Protein AF-A0A6G4R4M7-F1 (afdb_monomer_lite)

Structure (mmCIF, N/CA/C/O backbone):
data_AF-A0A6G4R4M7-F1
#
_entry.id   AF-A0A6G4R4M7-F1
#
loop_
_atom_site.group_PDB
_atom_site.id
_atom_site.type_symbol
_atom_site.label_atom_id
_atom_site.label_alt_id
_atom_site.label_comp_id
_atom_site.label_asym_id
_atom_site.label_entity_id
_atom_site.label_seq_id
_atom_site.pdbx_PDB_ins_code
_atom_site.Cartn_x
_atom_site.Cartn_y
_atom_site.Cartn_z
_atom_site.occupancy
_atom_site.B_iso_or_equiv
_atom_site.auth_seq_id
_atom_site.auth_comp_id
_atom_site.auth_asym_id
_atom_site.auth_atom_id
_atom_site.pdbx_PDB_model_num
ATOM 1 N N . MET A 1 1 ? -9.289 17.939 16.629 1.00 58.47 1 MET A N 1
ATOM 2 C CA . MET A 1 1 ? -8.610 17.131 15.594 1.00 58.47 1 MET A CA 1
ATOM 3 C C . MET A 1 1 ? -8.425 15.734 16.160 1.00 58.47 1 MET A C 1
ATOM 5 O O . MET A 1 1 ? -8.006 15.634 17.305 1.00 58.47 1 MET A O 1
ATOM 9 N N . SER A 1 2 ? -8.831 14.688 15.439 1.00 78.44 2 SER A N 1
ATOM 10 C CA . SER A 1 2 ? -8.637 13.299 15.879 1.00 78.44 2 SER A CA 1
ATOM 11 C C . SER A 1 2 ? -7.292 12.805 15.351 1.00 78.44 2 SER A C 1
ATOM 13 O O . SER A 1 2 ? -7.055 12.861 14.146 1.00 78.44 2 SER A O 1
ATOM 15 N N . THR A 1 3 ? -6.408 12.380 16.251 1.00 87.94 3 THR A N 1
ATOM 16 C CA . THR A 1 3 ? -5.096 11.822 15.904 1.00 87.94 3 THR A CA 1
ATOM 17 C C . THR A 1 3 ? -5.259 10.413 15.341 1.00 87.94 3 THR A C 1
ATOM 19 O O . THR A 1 3 ? -5.923 9.581 15.956 1.00 87.94 3 THR A O 1
ATOM 22 N N . LEU A 1 4 ? -4.623 10.139 14.201 1.00 92.25 4 LEU A N 1
ATOM 23 C CA . LEU A 1 4 ? -4.494 8.798 13.635 1.00 92.25 4 LEU A CA 1
ATOM 24 C C . LEU A 1 4 ? -3.034 8.363 13.734 1.00 92.25 4 LEU A C 1
ATOM 26 O O . LEU A 1 4 ? -2.146 9.063 13.256 1.00 92.25 4 LEU A O 1
ATOM 30 N N . VAL A 1 5 ? -2.798 7.217 14.367 1.00 94.19 5 VAL A N 1
ATOM 31 C CA . VAL A 1 5 ? -1.472 6.599 14.441 1.00 94.19 5 VAL A CA 1
ATOM 32 C C . VAL A 1 5 ? -1.397 5.518 13.373 1.00 94.19 5 VAL A C 1
ATOM 34 O O . VAL A 1 5 ? -2.249 4.632 13.332 1.00 94.19 5 VAL A O 1
ATOM 37 N N . LEU A 1 6 ? -0.377 5.605 12.522 1.00 96.31 6 LEU A N 1
ATOM 38 C CA . LEU A 1 6 ? -0.073 4.611 11.502 1.00 96.31 6 LEU A CA 1
ATOM 39 C C . LEU A 1 6 ? 1.156 3.818 11.949 1.00 96.31 6 LEU A C 1
ATOM 41 O O . LEU A 1 6 ? 2.217 4.387 12.198 1.00 96.31 6 LEU A O 1
ATOM 45 N N . SER A 1 7 ? 0.995 2.506 12.083 1.00 96.88 7 SER A N 1
ATOM 46 C CA . SER A 1 7 ? 2.114 1.573 12.228 1.00 96.88 7 SER A CA 1
ATOM 47 C C . SER A 1 7 ? 2.760 1.310 10.869 1.00 96.88 7 SER A C 1
ATOM 49 O O . SER A 1 7 ? 2.125 1.521 9.835 1.00 96.88 7 SER A O 1
ATOM 51 N N . SER A 1 8 ? 4.022 0.867 10.857 1.00 96.75 8 SER A N 1
ATOM 52 C CA . SER A 1 8 ? 4.702 0.564 9.594 1.00 96.75 8 SER A CA 1
ATOM 53 C C . SER A 1 8 ? 3.953 -0.550 8.856 1.00 96.75 8 SER A C 1
ATOM 55 O O . SER A 1 8 ? 3.832 -1.647 9.407 1.00 96.75 8 SER A O 1
ATOM 57 N N . PRO A 1 9 ? 3.460 -0.311 7.629 1.00 97.19 9 PRO A N 1
ATOM 58 C CA . PRO A 1 9 ? 2.733 -1.329 6.879 1.00 97.19 9 PRO A CA 1
ATOM 59 C C . PRO A 1 9 ? 3.678 -2.370 6.266 1.00 97.19 9 PRO A C 1
ATOM 61 O O . PRO A 1 9 ? 3.232 -3.425 5.824 1.00 97.19 9 PRO A O 1
ATOM 64 N N . LEU A 1 10 ? 4.981 -2.089 6.221 1.00 97.06 10 LEU A N 1
ATOM 65 C CA . LEU A 1 10 ? 5.971 -2.921 5.554 1.00 97.06 10 LEU A CA 1
ATOM 66 C C . LEU A 1 10 ? 7.323 -2.824 6.266 1.00 97.06 10 LEU A C 1
ATOM 68 O O . LEU A 1 10 ? 7.640 -1.809 6.890 1.00 97.06 10 LEU A O 1
ATOM 72 N N . GLN A 1 11 ? 8.107 -3.896 6.203 1.00 96.50 11 GLN A N 1
ATOM 73 C CA . GLN A 1 11 ? 9.502 -3.872 6.642 1.00 96.50 11 GLN A CA 1
ATOM 74 C C . GLN A 1 11 ? 10.341 -3.237 5.536 1.00 96.50 11 GLN A C 1
ATOM 76 O O . GLN A 1 11 ? 10.194 -3.625 4.379 1.00 96.50 11 GLN A O 1
ATOM 81 N N . GLY A 1 12 ? 11.191 -2.272 5.881 1.00 96.38 12 GLY A N 1
ATOM 82 C CA . GLY A 1 12 ? 11.973 -1.541 4.892 1.00 96.38 12 GLY A CA 1
ATOM 83 C C . GLY A 1 12 ? 12.557 -0.237 5.418 1.00 96.38 12 GLY A C 1
ATOM 84 O O . GLY A 1 12 ? 12.443 0.075 6.607 1.00 96.38 12 GLY A O 1
ATOM 85 N N . TRP A 1 13 ? 13.165 0.527 4.516 1.00 96.50 13 TRP A N 1
ATOM 86 C CA . TRP A 1 13 ? 13.669 1.871 4.792 1.00 96.50 13 TRP A CA 1
ATOM 87 C C . TRP A 1 13 ? 12.663 2.917 4.335 1.00 96.50 13 TRP A C 1
ATOM 89 O O . TRP A 1 13 ? 12.132 2.836 3.235 1.00 96.50 13 TRP A O 1
ATOM 99 N N . VAL A 1 14 ? 12.400 3.907 5.184 1.00 96.00 14 VAL A N 1
ATOM 100 C CA . VAL A 1 14 ? 11.528 5.032 4.830 1.00 96.00 14 VAL A CA 1
ATOM 101 C C . VAL A 1 14 ? 12.306 6.022 3.968 1.00 96.00 14 VAL A C 1
ATOM 103 O O . VAL A 1 14 ? 13.424 6.394 4.321 1.00 96.00 14 VAL A O 1
ATOM 106 N N . ALA A 1 15 ? 11.676 6.479 2.892 1.00 94.12 15 ALA A N 1
ATOM 107 C CA . ALA A 1 15 ? 12.161 7.532 2.010 1.00 94.12 15 ALA A CA 1
ATOM 108 C C . ALA A 1 15 ? 11.088 8.619 1.837 1.00 94.12 15 ALA A C 1
ATOM 110 O O . ALA A 1 15 ? 9.892 8.387 2.064 1.00 94.12 15 ALA A O 1
ATOM 111 N N . SER A 1 16 ? 11.506 9.820 1.437 1.00 95.56 16 SER A N 1
ATOM 112 C CA . SER A 1 16 ? 10.561 10.870 1.048 1.00 95.56 16 SER A CA 1
ATOM 113 C C . SER A 1 16 ? 9.796 10.455 -0.212 1.00 95.56 16 SER A C 1
ATOM 115 O O . SER A 1 16 ? 10.353 9.795 -1.088 1.00 95.56 16 SER A O 1
ATOM 117 N N . LEU A 1 17 ? 8.540 10.892 -0.359 1.00 94.00 17 LEU A N 1
ATOM 118 C CA . LEU A 1 17 ? 7.832 10.742 -1.638 1.00 94.00 17 LEU A CA 1
ATOM 119 C C . LEU A 1 17 ? 8.593 11.413 -2.789 1.00 94.00 17 LEU A C 1
ATOM 121 O O . LEU A 1 17 ? 8.602 10.892 -3.897 1.00 94.00 17 LEU A O 1
ATOM 125 N N . GLU A 1 18 ? 9.287 12.518 -2.514 1.00 94.12 18 GLU A N 1
ATOM 126 C CA . GLU A 1 18 ? 10.082 13.274 -3.494 1.00 94.12 18 GLU A CA 1
ATOM 127 C C . GLU A 1 18 ? 11.249 12.457 -4.082 1.00 94.12 18 GLU A C 1
ATOM 129 O O . GLU A 1 18 ? 11.771 12.802 -5.137 1.00 94.12 18 GLU A O 1
ATOM 134 N N . GLU A 1 19 ? 11.654 11.371 -3.417 1.00 90.81 19 GLU A N 1
ATOM 135 C CA . GLU A 1 19 ? 12.705 10.457 -3.883 1.00 90.81 19 GLU A CA 1
ATOM 136 C C . GLU A 1 19 ? 12.160 9.347 -4.796 1.00 90.81 19 GLU A C 1
ATOM 138 O O . GLU A 1 19 ? 12.932 8.586 -5.382 1.00 90.81 19 GLU A O 1
ATOM 143 N N . THR A 1 20 ? 10.835 9.236 -4.938 1.00 90.44 20 THR A N 1
ATOM 144 C CA . THR A 1 20 ? 10.225 8.264 -5.850 1.00 90.44 20 THR A CA 1
ATOM 145 C C . THR A 1 20 ? 10.405 8.707 -7.308 1.00 90.44 20 THR A C 1
ATOM 147 O O . THR A 1 20 ? 10.248 9.887 -7.617 1.00 90.44 20 THR A O 1
ATOM 150 N N . PRO A 1 21 ? 10.713 7.794 -8.247 1.00 91.06 21 PRO A N 1
ATOM 151 C CA . PRO A 1 21 ? 10.927 8.159 -9.649 1.00 91.06 21 PRO A CA 1
ATOM 152 C C . PRO A 1 21 ? 9.628 8.407 -10.446 1.00 91.06 21 PRO A C 1
ATOM 154 O O . PRO A 1 21 ? 9.699 8.634 -11.652 1.00 91.06 21 PRO A O 1
ATOM 157 N N . ASP A 1 22 ? 8.453 8.377 -9.808 1.00 92.12 22 ASP A N 1
ATOM 158 C CA . ASP A 1 22 ? 7.149 8.619 -10.437 1.00 92.12 22 ASP A CA 1
ATOM 159 C C . ASP A 1 22 ? 6.574 9.965 -9.970 1.00 92.12 22 ASP A C 1
ATOM 161 O O . ASP A 1 22 ? 6.340 10.182 -8.779 1.00 92.12 22 ASP A O 1
ATOM 165 N N . ALA A 1 23 ? 6.317 10.866 -10.923 1.00 92.62 23 ALA A N 1
ATOM 166 C CA . ALA A 1 23 ? 5.840 12.222 -10.658 1.00 92.62 23 ALA A CA 1
ATOM 167 C C . ALA A 1 23 ? 4.494 12.266 -9.914 1.00 92.62 23 ALA A C 1
ATOM 169 O O . ALA A 1 23 ? 4.276 13.171 -9.112 1.00 92.62 23 ALA A O 1
ATOM 170 N N . VAL A 1 24 ? 3.609 11.281 -10.110 1.00 92.25 24 VAL A N 1
ATOM 171 C CA . VAL A 1 24 ? 2.311 11.225 -9.416 1.00 92.25 24 VAL A CA 1
ATOM 172 C C . VAL A 1 24 ? 2.508 11.150 -7.901 1.00 92.25 24 VAL A C 1
ATOM 174 O O . VAL A 1 24 ? 1.763 11.781 -7.142 1.00 92.25 24 VAL A O 1
ATOM 177 N N . PHE A 1 25 ? 3.532 10.415 -7.460 1.00 93.19 25 PHE A N 1
ATOM 178 C CA . PHE A 1 25 ? 3.898 10.287 -6.053 1.00 93.19 25 PHE A CA 1
ATOM 179 C C . PHE A 1 25 ? 4.847 11.404 -5.606 1.00 93.19 25 PHE A C 1
ATOM 181 O O . PHE A 1 25 ? 4.585 12.036 -4.582 1.00 93.19 25 PHE A O 1
ATOM 188 N N . ALA A 1 26 ? 5.889 11.704 -6.386 1.00 94.38 26 ALA A N 1
ATOM 189 C CA . ALA A 1 26 ? 6.892 12.713 -6.045 1.00 94.38 26 ALA A CA 1
ATOM 190 C C . ALA A 1 26 ? 6.308 14.126 -5.903 1.00 94.38 26 ALA A C 1
ATOM 192 O O . ALA A 1 26 ? 6.718 14.881 -5.022 1.00 94.38 26 ALA A O 1
ATOM 193 N N . GLU A 1 27 ? 5.299 14.466 -6.707 1.00 95.50 27 GLU A N 1
ATOM 194 C CA . GLU A 1 27 ? 4.599 15.752 -6.638 1.00 95.50 27 GLU A CA 1
ATOM 195 C C . GLU A 1 27 ? 3.387 15.732 -5.688 1.00 95.50 27 GLU A C 1
ATOM 197 O O . GLU A 1 27 ? 2.631 16.702 -5.627 1.00 95.50 27 GLU A O 1
ATOM 202 N N . ARG A 1 28 ? 3.190 14.647 -4.919 1.00 93.81 28 ARG A N 1
ATOM 203 C CA . ARG A 1 28 ? 2.080 14.477 -3.959 1.00 93.81 28 ARG A CA 1
ATOM 204 C C . ARG A 1 28 ? 0.689 14.652 -4.591 1.00 93.81 28 ARG A C 1
ATOM 206 O O . ARG A 1 28 ? -0.250 15.095 -3.925 1.00 93.81 28 ARG A O 1
ATOM 213 N N . MET A 1 29 ? 0.517 14.295 -5.868 1.00 93.56 29 MET A N 1
ATOM 214 C CA . MET A 1 29 ? -0.738 14.529 -6.603 1.00 93.56 29 MET A CA 1
ATOM 215 C C . MET A 1 29 ? -1.929 13.754 -6.016 1.00 93.56 29 MET A C 1
ATOM 217 O O . MET A 1 29 ? -3.067 14.214 -6.100 1.00 93.56 29 MET A O 1
ATOM 221 N N . LEU A 1 30 ? -1.673 12.582 -5.421 1.00 89.81 30 LEU A N 1
ATOM 222 C CA . LEU A 1 30 ? -2.683 11.730 -4.775 1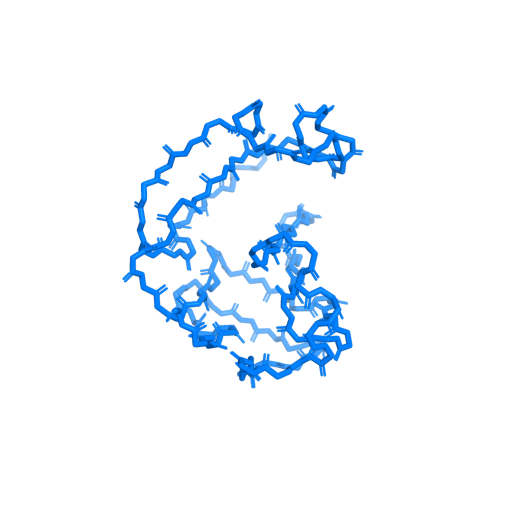.00 89.81 30 LEU A CA 1
ATOM 223 C C . LEU A 1 30 ? -2.850 12.006 -3.270 1.00 89.81 30 LEU A C 1
ATOM 225 O O . LEU A 1 30 ? -3.744 11.438 -2.643 1.00 89.81 30 LEU A O 1
ATOM 229 N N . GLY A 1 31 ? -2.007 12.863 -2.693 1.00 93.88 31 GLY A N 1
ATOM 230 C CA . GLY A 1 31 ? -1.944 13.128 -1.260 1.00 93.88 31 GLY A CA 1
ATOM 231 C C . GLY A 1 31 ? -0.518 13.096 -0.718 1.00 93.88 31 GLY A C 1
ATOM 232 O O . GLY A 1 31 ? 0.433 12.756 -1.420 1.00 93.88 31 GLY A O 1
ATOM 233 N N . ASP A 1 32 ? -0.384 13.476 0.551 1.00 94.94 32 ASP A N 1
ATOM 234 C CA . ASP A 1 32 ? 0.891 13.444 1.267 1.00 94.94 32 ASP A CA 1
ATOM 235 C C . ASP A 1 32 ? 1.167 12.057 1.869 1.00 94.94 32 ASP A C 1
ATOM 237 O O . ASP A 1 32 ? 0.251 11.252 2.061 1.00 94.94 32 ASP A O 1
ATOM 241 N N . GLY A 1 33 ? 2.429 11.778 2.189 1.00 95.00 33 GLY A N 1
ATOM 242 C CA . GLY A 1 33 ? 2.841 10.474 2.691 1.00 95.00 33 GLY A CA 1
ATOM 243 C C . GLY A 1 33 ? 4.348 10.248 2.650 1.00 95.00 33 GLY A C 1
ATOM 244 O O . GLY A 1 33 ? 5.145 11.177 2.761 1.00 95.00 33 GLY A O 1
ATOM 245 N N . LEU A 1 34 ? 4.730 8.981 2.514 1.00 96.00 34 LEU A N 1
ATOM 246 C CA . LEU A 1 34 ? 6.117 8.523 2.455 1.00 96.00 34 LEU A CA 1
ATOM 247 C C . LEU A 1 34 ? 6.240 7.315 1.525 1.00 96.00 34 LEU A C 1
ATOM 249 O O . LEU A 1 34 ? 5.246 6.640 1.249 1.00 96.00 34 LEU A O 1
ATOM 253 N N . ALA A 1 35 ? 7.463 7.030 1.091 1.00 96.19 35 ALA A N 1
ATOM 254 C CA . ALA A 1 35 ? 7.815 5.805 0.390 1.00 96.19 35 ALA A CA 1
ATOM 255 C C . ALA A 1 35 ? 8.533 4.832 1.338 1.00 96.19 35 ALA A C 1
ATOM 257 O O . ALA A 1 35 ? 9.127 5.241 2.339 1.00 96.19 35 ALA A O 1
ATOM 258 N N . ILE A 1 36 ? 8.470 3.535 1.031 1.00 96.69 36 ILE A N 1
ATOM 259 C CA . ILE A 1 36 ? 9.200 2.488 1.754 1.00 96.69 36 ILE A CA 1
ATOM 260 C C . ILE A 1 36 ? 9.946 1.641 0.728 1.00 96.69 36 ILE A C 1
ATOM 262 O O . ILE A 1 36 ? 9.308 1.097 -0.170 1.00 96.69 36 ILE A O 1
ATOM 266 N N . ASP A 1 37 ? 11.263 1.514 0.888 1.00 94.81 37 ASP A N 1
ATOM 267 C CA . ASP A 1 37 ? 12.089 0.541 0.171 1.00 94.81 37 ASP A CA 1
ATOM 268 C C . ASP A 1 37 ? 12.007 -0.818 0.892 1.00 94.81 37 ASP A C 1
ATOM 270 O O . ASP A 1 37 ? 12.512 -0.944 2.018 1.00 94.81 37 ASP A O 1
ATOM 274 N N . PRO A 1 38 ? 11.285 -1.801 0.329 1.00 95.31 38 PRO A N 1
ATOM 275 C CA . PRO A 1 38 ? 10.880 -3.006 1.038 1.00 95.31 38 PRO A CA 1
ATOM 276 C C . PRO A 1 38 ? 12.017 -4.009 1.267 1.00 95.31 38 PRO A C 1
ATOM 278 O O . PRO A 1 38 ? 12.746 -4.387 0.360 1.00 95.31 38 PRO A O 1
ATOM 281 N N . THR A 1 39 ? 12.081 -4.552 2.483 1.00 96.69 39 THR A N 1
ATOM 282 C CA . THR A 1 39 ? 12.870 -5.752 2.826 1.00 96.69 39 THR A CA 1
ATOM 283 C C . THR A 1 39 ? 12.004 -6.967 3.141 1.00 96.69 39 THR A C 1
ATOM 285 O O . THR A 1 39 ? 12.511 -8.083 3.247 1.00 96.69 39 THR A O 1
ATOM 288 N N . GLY A 1 40 ? 10.698 -6.756 3.321 1.00 95.44 40 GLY A N 1
ATOM 289 C CA . GLY A 1 40 ? 9.705 -7.805 3.523 1.00 95.44 40 GLY A CA 1
ATOM 290 C C . GLY A 1 40 ? 8.773 -7.952 2.325 1.00 95.44 40 GLY A C 1
ATOM 291 O O . GLY A 1 40 ? 8.598 -7.028 1.539 1.00 95.44 40 GLY A O 1
ATOM 292 N N . SER A 1 41 ? 8.123 -9.109 2.241 1.00 96.94 41 SER A N 1
ATOM 293 C CA . SER A 1 41 ? 7.235 -9.513 1.142 1.00 96.94 41 SER A CA 1
ATOM 294 C C . SER A 1 41 ? 5.742 -9.437 1.481 1.00 96.94 41 SER A C 1
ATOM 296 O O . SER A 1 41 ? 4.907 -9.953 0.745 1.00 96.94 41 SER A O 1
ATOM 298 N N . VAL A 1 42 ? 5.371 -8.854 2.628 1.00 97.94 42 VAL A N 1
ATOM 299 C CA . VAL A 1 42 ? 3.968 -8.776 3.065 1.00 97.94 42 VAL A CA 1
ATOM 300 C C . VAL A 1 42 ? 3.642 -7.375 3.561 1.00 97.94 42 VAL A C 1
ATOM 302 O O . VAL A 1 42 ? 4.214 -6.892 4.541 1.00 97.94 42 VAL A O 1
ATOM 305 N N . LEU A 1 43 ? 2.676 -6.752 2.893 1.00 98.19 43 LEU A N 1
ATOM 306 C CA . LEU A 1 43 ? 2.042 -5.504 3.281 1.00 98.19 43 LEU A CA 1
ATOM 307 C C . LEU A 1 43 ? 0.967 -5.778 4.338 1.00 98.19 43 LEU A C 1
ATOM 309 O O . LEU A 1 43 ? 0.095 -6.630 4.150 1.00 98.19 43 LEU A O 1
ATOM 313 N N . HIS A 1 44 ? 0.996 -5.017 5.424 1.00 98.56 44 HIS A N 1
ATOM 314 C CA . HIS A 1 44 ? 0.080 -5.117 6.553 1.00 98.56 44 HIS A CA 1
ATOM 315 C C . HIS A 1 44 ? -0.721 -3.826 6.731 1.00 98.56 44 HIS A C 1
ATOM 317 O O . HIS A 1 44 ? -0.304 -2.747 6.317 1.00 98.56 44 HIS A O 1
ATOM 323 N N . ALA A 1 45 ? -1.874 -3.925 7.388 1.00 98.44 45 ALA A N 1
ATOM 324 C CA . ALA A 1 45 ? -2.698 -2.771 7.706 1.00 98.44 45 ALA A CA 1
ATOM 325 C C . ALA A 1 45 ? -1.985 -1.850 8.711 1.00 98.44 45 ALA A C 1
ATOM 327 O O . ALA A 1 45 ? -1.684 -2.291 9.822 1.00 98.44 45 ALA A O 1
ATOM 328 N N . PRO A 1 46 ? -1.764 -0.563 8.390 1.00 98.06 46 PRO A N 1
ATOM 329 C CA . PRO A 1 46 ? -1.096 0.366 9.297 1.00 98.06 46 PRO A CA 1
ATOM 330 C C . PRO A 1 46 ? -1.987 0.779 10.475 1.00 98.06 46 PRO A C 1
ATOM 332 O O . PRO A 1 46 ? -1.481 1.244 11.496 1.00 98.06 46 PRO A O 1
ATOM 335 N N . CYS A 1 47 ? -3.305 0.611 10.361 1.00 98.06 47 CYS A N 1
ATOM 336 C CA . CYS A 1 47 ? -4.275 0.929 11.401 1.00 98.06 47 CYS A CA 1
ATOM 337 C C . CYS A 1 47 ? -5.532 0.054 11.284 1.00 98.06 47 CYS A C 1
ATOM 339 O O . CYS A 1 47 ? -5.734 -0.657 10.298 1.00 98.06 47 CYS A O 1
ATOM 341 N N . ASP A 1 48 ? -6.413 0.155 12.279 1.00 98.19 48 ASP A N 1
ATOM 342 C CA . ASP A 1 48 ? -7.775 -0.367 12.179 1.00 98.19 48 ASP A CA 1
ATOM 343 C C . ASP A 1 48 ? -8.565 0.400 11.107 1.00 98.19 48 ASP A C 1
ATOM 345 O O . ASP A 1 48 ? -8.496 1.631 11.020 1.00 98.19 48 ASP A O 1
ATOM 349 N N . GLY A 1 49 ? -9.357 -0.315 10.310 1.00 97.56 49 GLY A N 1
ATOM 350 C CA . GLY A 1 49 ? -10.127 0.313 9.243 1.00 97.56 49 GLY A CA 1
ATOM 351 C C . GLY A 1 49 ? -10.993 -0.652 8.449 1.00 97.56 49 GLY A C 1
ATOM 352 O O . GLY A 1 49 ? -11.214 -1.802 8.834 1.00 97.56 49 GLY A O 1
ATOM 353 N N . ARG A 1 50 ? -11.501 -0.163 7.320 1.00 98.62 50 ARG A N 1
ATOM 354 C CA . ARG A 1 50 ? -12.229 -0.957 6.331 1.00 98.62 50 ARG A CA 1
ATOM 355 C C . ARG A 1 50 ? -11.537 -0.849 4.981 1.00 98.62 50 ARG A C 1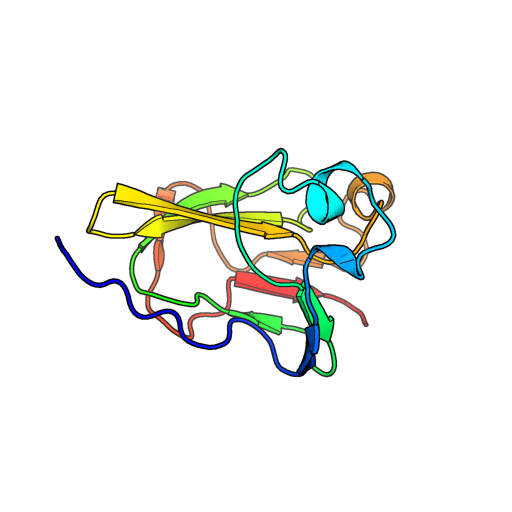
ATOM 357 O O . ARG A 1 50 ? -11.196 0.253 4.563 1.00 98.62 50 ARG A O 1
ATOM 364 N N . VAL A 1 51 ? -11.358 -1.977 4.305 1.00 98.62 51 VAL A N 1
ATOM 365 C CA . VAL A 1 51 ? -10.883 -2.020 2.920 1.00 98.62 51 VAL A CA 1
ATOM 366 C C . VAL A 1 51 ? -11.959 -1.405 2.039 1.00 98.62 51 VAL A C 1
ATOM 368 O O . VAL A 1 51 ? -13.083 -1.903 2.007 1.00 98.62 51 VAL A O 1
ATOM 371 N N . ILE A 1 52 ? -11.637 -0.311 1.358 1.00 98.19 52 ILE A N 1
ATOM 372 C CA . ILE A 1 52 ? -12.572 0.358 0.443 1.00 98.19 52 ILE A CA 1
ATOM 373 C C . ILE A 1 52 ? -12.275 0.055 -1.021 1.00 98.19 52 ILE A C 1
ATOM 375 O O . ILE A 1 52 ? -13.145 0.251 -1.856 1.00 98.19 52 ILE A O 1
ATOM 379 N N . SER A 1 53 ? -11.065 -0.413 -1.332 1.00 97.88 53 SER A N 1
ATOM 380 C CA . SER A 1 53 ? -10.691 -0.844 -2.676 1.00 97.88 53 SER A CA 1
ATOM 381 C C . SER A 1 53 ? -9.485 -1.775 -2.618 1.00 97.88 53 SER A C 1
ATOM 383 O O . SER A 1 53 ? -8.570 -1.564 -1.818 1.00 97.88 53 SER A O 1
ATOM 385 N N . VAL A 1 54 ? -9.487 -2.786 -3.484 1.00 97.94 54 VAL A N 1
ATOM 386 C CA . VAL A 1 54 ? -8.310 -3.575 -3.857 1.00 97.94 54 VAL A CA 1
ATOM 387 C C . VAL A 1 54 ? -8.172 -3.460 -5.368 1.00 97.94 54 VAL A C 1
ATOM 389 O O . VAL A 1 54 ? -9.117 -3.742 -6.105 1.00 97.94 54 VAL A O 1
ATOM 392 N N . HIS A 1 55 ? -7.007 -3.033 -5.848 1.00 97.31 55 HIS A N 1
ATOM 393 C CA . HIS A 1 55 ? -6.793 -2.853 -7.279 1.00 97.31 55 HIS A CA 1
ATOM 394 C C . HIS A 1 55 ? -6.867 -4.200 -8.020 1.00 97.31 55 HIS A C 1
ATOM 396 O O . HIS A 1 55 ? -6.399 -5.219 -7.513 1.00 97.31 55 HIS A O 1
ATOM 402 N N . ARG A 1 56 ? -7.395 -4.215 -9.255 1.00 95.88 56 ARG A N 1
ATOM 403 C CA . ARG A 1 56 ? -7.572 -5.452 -10.051 1.00 95.88 56 ARG A CA 1
ATOM 404 C C . ARG A 1 56 ? -6.274 -6.247 -10.243 1.00 95.88 56 ARG A C 1
ATOM 406 O O . ARG A 1 56 ? -6.283 -7.466 -10.163 1.00 95.88 56 ARG A O 1
ATOM 413 N N . ALA A 1 57 ? -5.161 -5.532 -10.420 1.00 96.75 57 ALA A N 1
ATOM 414 C CA . ALA A 1 57 ? -3.817 -6.096 -10.557 1.00 96.75 57 ALA A CA 1
ATOM 415 C C . ALA A 1 57 ? -3.147 -6.386 -9.199 1.00 96.75 57 ALA A C 1
ATOM 417 O O . ALA A 1 57 ? -1.936 -6.535 -9.140 1.00 96.75 57 ALA A O 1
ATOM 418 N N . ARG A 1 58 ? -3.912 -6.411 -8.098 1.00 97.06 58 ARG A N 1
ATOM 419 C CA . ARG A 1 58 ? -3.519 -6.900 -6.765 1.00 97.06 58 ARG A CA 1
ATOM 420 C C . ARG A 1 58 ? -2.345 -6.200 -6.058 1.00 97.06 58 ARG A C 1
ATOM 422 O O . ARG A 1 58 ? -2.031 -6.584 -4.940 1.00 97.06 58 ARG A O 1
ATOM 429 N N . HIS A 1 59 ? -1.755 -5.159 -6.643 1.00 97.12 59 HIS A N 1
ATOM 430 C CA . HIS A 1 59 ? -0.595 -4.438 -6.096 1.00 97.12 59 HIS A CA 1
ATOM 431 C C . HIS A 1 59 ? -0.946 -3.244 -5.192 1.00 97.12 59 HIS A C 1
ATOM 433 O O . HIS A 1 59 ? -0.052 -2.629 -4.619 1.00 97.12 59 HIS A O 1
ATOM 439 N N . ALA A 1 60 ? -2.221 -2.862 -5.084 1.00 97.69 60 ALA A N 1
ATOM 440 C CA . ALA A 1 60 ? -2.625 -1.698 -4.300 1.00 97.69 60 ALA A CA 1
ATOM 441 C C . ALA A 1 60 ? -3.922 -1.943 -3.529 1.00 97.69 60 ALA A C 1
ATOM 443 O O . ALA A 1 60 ? -4.832 -2.633 -3.999 1.00 97.69 60 ALA A O 1
ATOM 444 N N . VAL A 1 61 ? -4.001 -1.350 -2.341 1.00 98.25 61 VAL A N 1
ATOM 445 C CA . VAL A 1 61 ? -5.148 -1.435 -1.437 1.00 98.25 61 VAL A CA 1
ATOM 446 C C . VAL A 1 61 ? -5.370 -0.093 -0.754 1.00 98.25 61 VAL A C 1
ATOM 448 O O . VAL A 1 61 ? -4.419 0.569 -0.334 1.00 98.25 61 VAL A O 1
ATOM 451 N N . THR A 1 62 ? -6.636 0.289 -0.610 1.00 98.25 62 THR A N 1
ATOM 452 C CA . THR A 1 62 ? -7.025 1.504 0.108 1.00 98.25 62 THR A CA 1
ATOM 453 C C . THR A 1 62 ? -7.837 1.144 1.341 1.00 98.25 62 THR A C 1
ATOM 455 O O . THR A 1 6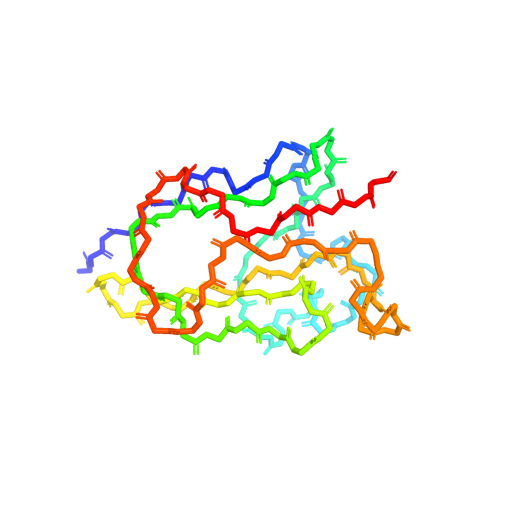2 ? -8.827 0.408 1.263 1.00 98.25 62 THR A O 1
ATOM 458 N N . LEU A 1 63 ? -7.438 1.691 2.488 1.00 98.44 63 LEU A N 1
ATOM 459 C CA . LEU A 1 63 ? -8.171 1.577 3.744 1.00 98.44 63 LEU A CA 1
ATOM 460 C C . LEU A 1 63 ? -8.833 2.901 4.099 1.00 98.44 63 LEU A C 1
ATOM 462 O O . LEU A 1 63 ? -8.222 3.954 3.958 1.00 98.44 63 LEU A O 1
ATOM 466 N N . ARG A 1 64 ? -10.042 2.840 4.654 1.00 98.25 64 ARG A N 1
ATOM 467 C CA . ARG A 1 64 ? -10.656 3.963 5.363 1.00 98.25 64 ARG A CA 1
ATOM 468 C C . ARG A 1 64 ? -10.576 3.728 6.867 1.00 98.25 64 ARG A C 1
ATOM 470 O O . ARG A 1 64 ? -11.111 2.737 7.372 1.00 98.25 64 ARG A O 1
ATOM 477 N N . ALA A 1 65 ? -9.913 4.636 7.572 1.00 97.50 65 ALA A N 1
ATOM 478 C CA . ALA A 1 65 ? -9.794 4.625 9.023 1.00 97.50 65 ALA A CA 1
ATOM 479 C C . ALA A 1 65 ? -11.092 5.099 9.700 1.00 97.50 65 ALA A C 1
ATOM 481 O O . ALA A 1 65 ? -11.948 5.742 9.088 1.00 97.50 65 ALA A O 1
ATOM 482 N N . GLY A 1 66 ? -11.235 4.820 10.999 1.00 94.56 66 GLY A N 1
ATOM 483 C CA . GLY A 1 66 ? -12.430 5.196 11.771 1.00 94.56 66 GLY A CA 1
ATOM 484 C C . GLY A 1 66 ? -12.690 6.707 11.864 1.00 94.56 66 GLY A C 1
ATOM 485 O O . GLY A 1 66 ? -13.824 7.115 12.091 1.00 94.56 66 GLY A O 1
ATOM 486 N N . ASN A 1 67 ? -11.666 7.539 11.651 1.00 94.25 67 ASN A N 1
ATOM 487 C CA . ASN A 1 67 ? -11.792 8.999 11.587 1.00 94.25 67 ASN A CA 1
ATOM 488 C C . ASN A 1 67 ? -12.129 9.526 10.175 1.00 94.25 67 ASN A C 1
ATOM 490 O O . ASN A 1 67 ? -12.199 10.738 9.989 1.00 94.25 67 ASN A O 1
ATOM 494 N N . GLY A 1 68 ? -12.311 8.638 9.192 1.00 94.88 68 GLY A N 1
ATOM 495 C CA . GLY A 1 68 ? -12.619 8.977 7.804 1.00 94.88 68 GLY A CA 1
ATOM 496 C C . GLY A 1 68 ? -11.406 9.195 6.897 1.00 94.88 68 GLY A C 1
ATOM 497 O O . GLY A 1 68 ? -11.607 9.354 5.698 1.00 94.88 68 GLY A O 1
ATOM 498 N N . ALA A 1 69 ? -10.175 9.173 7.422 1.00 95.31 69 ALA A N 1
ATOM 499 C CA . ALA A 1 69 ? -8.977 9.267 6.590 1.00 95.31 69 ALA A CA 1
ATOM 500 C C . ALA A 1 69 ? -8.854 8.050 5.664 1.00 95.31 69 ALA A C 1
ATOM 502 O O . ALA A 1 69 ? -9.156 6.923 6.070 1.00 95.31 69 ALA A O 1
ATOM 503 N N . GLU A 1 70 ? -8.386 8.279 4.441 1.00 96.88 70 GLU A N 1
ATOM 504 C CA . GLU A 1 70 ? -8.128 7.232 3.457 1.00 96.88 70 GLU A CA 1
ATOM 505 C C . GLU A 1 70 ? -6.628 7.059 3.265 1.00 96.88 70 GLU A C 1
ATOM 507 O O . GLU A 1 70 ? -5.898 8.030 3.086 1.00 96.88 70 GLU A O 1
ATOM 512 N N . ILE A 1 71 ? -6.176 5.813 3.343 1.00 97.50 71 ILE A N 1
ATOM 513 C CA . ILE A 1 71 ? -4.774 5.434 3.244 1.00 97.50 71 ILE A CA 1
ATOM 514 C C . ILE A 1 71 ? -4.643 4.535 2.024 1.00 97.50 71 ILE A C 1
ATOM 516 O O . ILE A 1 71 ? -5.096 3.388 2.052 1.00 97.50 71 ILE A O 1
ATOM 520 N N . LEU A 1 72 ? -4.038 5.068 0.965 1.00 97.31 72 LEU A N 1
ATOM 521 C CA . LEU A 1 72 ? -3.636 4.310 -0.213 1.00 97.31 72 LEU A CA 1
ATOM 522 C C . LEU A 1 72 ? -2.255 3.702 0.034 1.00 97.31 72 LEU A C 1
ATOM 524 O O . LEU A 1 72 ? -1.308 4.413 0.357 1.00 97.31 72 LEU A O 1
ATOM 528 N N . MET A 1 73 ? -2.138 2.391 -0.147 1.00 97.44 73 MET A N 1
ATOM 529 C CA . MET A 1 73 ? -0.859 1.687 -0.160 1.00 97.44 73 MET A CA 1
ATOM 530 C C . MET A 1 73 ? -0.676 1.049 -1.532 1.00 97.44 73 MET A C 1
ATOM 532 O O . MET A 1 73 ? -1.479 0.206 -1.934 1.00 97.44 73 MET A O 1
ATOM 536 N N . HIS A 1 74 ? 0.368 1.472 -2.241 1.00 96.94 74 HIS A N 1
ATOM 537 C CA . HIS A 1 74 ? 0.714 1.022 -3.586 1.00 96.94 74 HIS A CA 1
ATOM 538 C C . HIS A 1 74 ? 2.079 0.327 -3.551 1.00 96.94 74 HIS A C 1
ATOM 540 O O . HIS A 1 74 ? 3.054 0.913 -3.086 1.00 96.94 74 HIS A O 1
ATOM 546 N N . VAL A 1 75 ? 2.150 -0.923 -4.011 1.00 96.56 75 VAL A N 1
ATOM 547 C CA . VAL A 1 75 ? 3.380 -1.725 -3.996 1.00 96.56 75 VAL A CA 1
ATOM 548 C C . VAL A 1 75 ? 4.108 -1.587 -5.332 1.00 96.56 75 VAL A C 1
ATOM 550 O O . VAL A 1 75 ? 3.576 -1.969 -6.375 1.00 96.56 75 VAL A O 1
ATOM 553 N N . GLY A 1 76 ? 5.335 -1.063 -5.284 1.00 93.06 76 GLY A N 1
ATOM 554 C CA . GLY A 1 76 ? 6.198 -0.857 -6.451 1.00 93.06 76 GLY A CA 1
ATOM 555 C C . GLY A 1 76 ? 5.719 0.254 -7.390 1.00 93.06 76 GLY A C 1
ATOM 556 O O . GLY A 1 76 ? 4.793 0.997 -7.071 1.00 93.06 76 GLY A O 1
ATOM 557 N N . LEU A 1 77 ? 6.358 0.359 -8.554 1.00 92.31 77 LEU A N 1
ATOM 558 C CA . LEU A 1 77 ? 5.994 1.271 -9.642 1.00 92.31 77 LEU A CA 1
ATOM 559 C C . LEU A 1 77 ? 5.739 0.465 -10.911 1.00 92.31 77 LEU A C 1
ATOM 561 O O . LEU A 1 77 ? 6.342 -0.587 -11.100 1.00 92.31 77 LEU A O 1
ATOM 565 N N . GLU A 1 78 ? 4.804 0.928 -11.743 1.00 91.00 78 GLU A N 1
ATOM 566 C CA . GLU A 1 78 ? 4.362 0.234 -12.967 1.00 91.00 78 GLU A CA 1
ATOM 567 C C . GLU A 1 78 ? 3.861 -1.214 -12.749 1.00 91.00 78 GLU A C 1
ATOM 569 O O . GLU A 1 78 ? 3.573 -1.936 -13.703 1.00 91.00 78 GLU A O 1
ATOM 574 N N . THR A 1 79 ? 3.649 -1.637 -11.499 1.00 95.19 79 THR A N 1
ATOM 575 C CA . THR A 1 79 ? 3.230 -2.999 -11.116 1.00 95.19 79 THR A CA 1
ATOM 576 C C . THR A 1 79 ? 1.825 -3.361 -11.591 1.00 95.19 79 THR A C 1
ATOM 578 O O . THR A 1 79 ? 1.449 -4.532 -11.614 1.00 95.19 79 THR A O 1
ATOM 581 N N . VAL A 1 80 ? 1.054 -2.383 -12.072 1.00 94.12 80 VAL A N 1
ATOM 582 C CA . VAL A 1 80 ? -0.179 -2.629 -12.828 1.00 94.12 80 VAL A CA 1
ATOM 583 C C . VAL A 1 80 ? 0.053 -3.492 -14.072 1.00 94.12 80 VAL A C 1
ATOM 585 O O . VAL A 1 80 ? -0.822 -4.285 -14.415 1.00 94.12 80 VAL A O 1
ATOM 588 N N . ALA A 1 81 ? 1.217 -3.377 -14.719 1.00 94.38 81 ALA A N 1
ATOM 589 C CA . ALA A 1 81 ? 1.564 -4.132 -15.921 1.00 94.38 81 ALA A CA 1
ATOM 590 C C . ALA A 1 81 ? 1.806 -5.625 -15.647 1.00 94.38 81 ALA A C 1
ATOM 592 O O . ALA A 1 81 ? 1.758 -6.425 -16.578 1.00 94.38 81 ALA A O 1
ATOM 593 N N . LEU A 1 82 ? 2.020 -6.005 -14.382 1.00 95.25 82 LEU A N 1
ATOM 594 C CA . LEU A 1 82 ? 2.184 -7.399 -13.967 1.00 95.25 82 LEU A CA 1
ATOM 595 C C . LEU A 1 82 ? 0.850 -8.160 -13.916 1.00 95.25 82 LEU A C 1
ATOM 597 O O . LEU A 1 82 ? 0.852 -9.363 -13.703 1.00 95.25 82 LEU A O 1
ATOM 601 N N . ASP A 1 83 ? -0.290 -7.476 -14.075 1.00 95.00 83 ASP A N 1
ATOM 602 C CA . ASP A 1 83 ? -1.643 -8.063 -14.068 1.00 95.00 83 ASP A CA 1
ATOM 603 C C . ASP A 1 83 ? -1.918 -8.999 -12.869 1.00 95.00 83 ASP A C 1
ATOM 605 O O . ASP A 1 83 ? -2.663 -9.975 -12.932 1.00 95.00 83 ASP A O 1
ATOM 609 N N . GLY A 1 84 ? -1.299 -8.681 -11.727 1.00 94.88 84 GLY A N 1
ATOM 610 C CA . GLY A 1 84 ? -1.410 -9.442 -10.487 1.00 94.88 84 GLY A CA 1
ATOM 611 C C . GLY A 1 84 ? -0.469 -10.638 -10.363 1.00 94.88 84 GLY A C 1
ATOM 612 O O . GLY A 1 84 ? -0.527 -11.300 -9.324 1.00 94.88 84 GLY A O 1
ATOM 613 N N . GLU A 1 85 ? 0.371 -10.935 -11.351 1.00 97.06 85 GLU A N 1
ATOM 614 C CA . GLU A 1 85 ? 1.462 -11.903 -11.210 1.00 97.06 85 GLU A CA 1
ATOM 615 C C . GLU A 1 85 ? 2.418 -11.464 -10.096 1.00 97.06 85 GLU A C 1
ATOM 617 O O . GLU A 1 85 ? 2.752 -10.286 -9.976 1.00 97.06 85 GLU A O 1
ATOM 622 N N . GLY A 1 86 ? 2.811 -12.412 -9.243 1.00 96.75 86 GLY A N 1
ATOM 623 C CA . GLY A 1 86 ? 3.636 -12.137 -8.066 1.00 96.75 86 GLY A CA 1
ATOM 624 C C . GLY A 1 86 ? 2.902 -11.458 -6.905 1.00 96.75 86 GLY A C 1
ATOM 625 O O . GLY A 1 86 ? 3.557 -11.072 -5.948 1.00 96.75 86 GLY A O 1
ATOM 626 N N . PHE A 1 87 ? 1.567 -11.315 -6.940 1.00 98.06 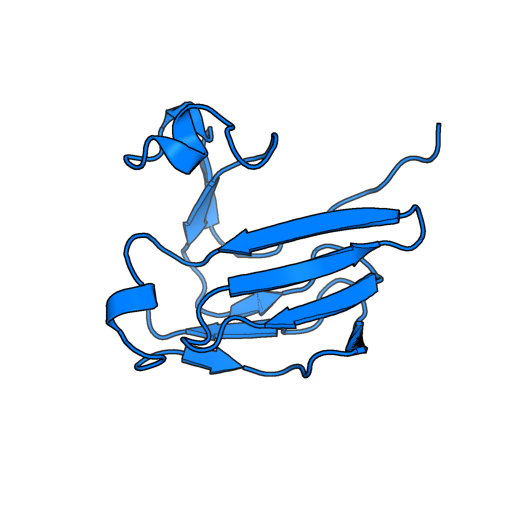87 PHE A N 1
ATOM 627 C CA . PHE A 1 87 ? 0.773 -10.740 -5.842 1.00 98.06 87 PHE A CA 1
ATOM 628 C C . PHE A 1 87 ? -0.294 -11.706 -5.316 1.00 98.06 87 PHE A C 1
ATOM 630 O O . PHE A 1 87 ? -1.093 -12.266 -6.070 1.00 98.06 87 PHE A O 1
ATOM 637 N N . SER A 1 88 ? -0.384 -11.815 -3.991 1.00 97.88 88 SER A N 1
ATOM 638 C CA . SER A 1 88 ? -1.390 -12.580 -3.252 1.00 97.88 88 SER A CA 1
ATOM 639 C C . SER A 1 88 ? -2.188 -11.663 -2.329 1.00 97.88 88 SER A C 1
ATOM 641 O O . SER A 1 88 ? -1.660 -11.114 -1.369 1.00 97.88 88 SER A O 1
ATOM 643 N N . VAL A 1 89 ? -3.485 -11.507 -2.586 1.00 97.31 89 VAL A N 1
ATOM 644 C CA . VAL A 1 89 ? -4.361 -10.670 -1.751 1.00 97.31 89 VAL A CA 1
ATOM 645 C C . VAL A 1 89 ? -4.965 -11.502 -0.618 1.00 97.31 89 VAL A C 1
ATOM 647 O O . VAL A 1 89 ? -5.510 -12.579 -0.853 1.00 97.31 89 VAL A O 1
ATOM 650 N N . HIS A 1 90 ? -4.915 -10.977 0.607 1.00 97.88 90 HIS A N 1
ATOM 651 C CA . HIS A 1 90 ? -5.425 -11.627 1.822 1.00 97.88 90 HIS A CA 1
ATOM 652 C C . HIS A 1 90 ? -6.727 -11.010 2.357 1.00 97.88 90 HIS A C 1
ATOM 654 O O . HIS A 1 90 ? -7.260 -11.465 3.372 1.00 97.88 90 HIS A O 1
ATOM 660 N N . VAL A 1 91 ? -7.238 -9.970 1.695 1.00 98.00 91 VAL A N 1
ATOM 661 C CA . VAL A 1 91 ? -8.438 -9.231 2.103 1.00 98.00 91 VAL A CA 1
ATOM 662 C C . VAL A 1 91 ? -9.380 -8.960 0.933 1.00 98.00 91 VAL A C 1
ATOM 664 O O . VAL A 1 91 ? -8.964 -8.902 -0.218 1.00 98.00 91 VAL A O 1
ATOM 667 N N . ALA A 1 92 ? -10.660 -8.756 1.224 1.00 97.06 92 ALA A N 1
ATOM 6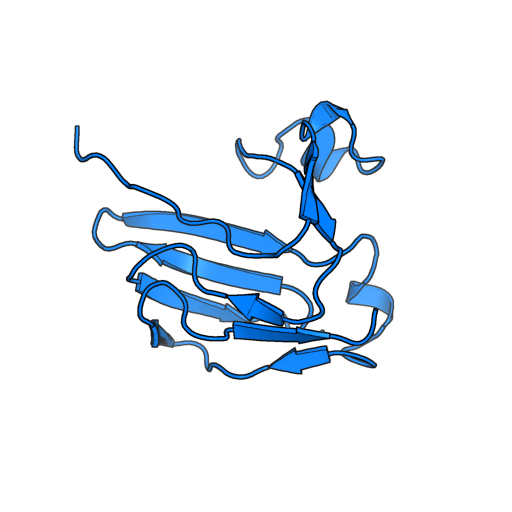68 C CA . ALA A 1 92 ? -11.664 -8.376 0.233 1.00 97.06 92 ALA A CA 1
ATOM 669 C C . ALA A 1 92 ? -12.127 -6.924 0.412 1.00 97.06 92 ALA A C 1
ATOM 671 O O . ALA A 1 92 ? -12.083 -6.369 1.512 1.00 97.06 92 ALA A O 1
ATOM 672 N N . GLU A 1 93 ? -12.632 -6.317 -0.662 1.00 97.50 93 GLU A N 1
ATOM 673 C CA . GLU A 1 93 ? -13.325 -5.032 -0.573 1.00 97.50 93 GLU A CA 1
ATOM 674 C C . GLU A 1 93 ? -14.499 -5.115 0.416 1.00 97.50 93 GLU A C 1
ATOM 676 O O . GLU A 1 93 ? -15.214 -6.114 0.504 1.00 97.50 93 GLU A O 1
ATOM 681 N N . GLY A 1 94 ? -14.665 -4.071 1.223 1.00 97.81 94 GLY A N 1
ATOM 682 C CA . GLY A 1 94 ? -15.649 -4.019 2.292 1.00 97.81 94 GLY A CA 1
ATOM 683 C C . GLY A 1 94 ? -15.227 -4.749 3.568 1.00 97.81 94 GLY A C 1
ATOM 684 O O . GLY A 1 94 ? -15.903 -4.583 4.582 1.00 97.81 94 GLY A O 1
ATOM 685 N N . GLN A 1 95 ? -14.127 -5.503 3.594 1.00 98.38 95 GLN A N 1
ATOM 686 C CA . GLN A 1 95 ? -13.673 -6.202 4.798 1.00 98.38 95 GLN A CA 1
ATOM 687 C C . GLN A 1 95 ? -13.166 -5.226 5.872 1.00 98.38 95 GLN A C 1
ATOM 689 O O . GLN A 1 95 ? -12.455 -4.266 5.580 1.00 98.38 95 GLN A O 1
ATOM 694 N N . ALA A 1 96 ? -13.511 -5.477 7.138 1.00 98.44 96 ALA A N 1
ATOM 695 C CA . ALA A 1 96 ? -12.893 -4.792 8.272 1.00 98.44 96 ALA A CA 1
ATOM 696 C C . ALA A 1 96 ? -11.533 -5.427 8.598 1.00 98.44 96 ALA A C 1
ATOM 698 O O . ALA A 1 96 ? -11.417 -6.653 8.627 1.00 98.44 96 ALA A O 1
ATOM 699 N N . VAL A 1 97 ? -10.526 -4.599 8.867 1.00 98.44 97 VAL A N 1
ATOM 700 C CA . VAL A 1 97 ? -9.157 -5.031 9.175 1.00 98.44 97 VAL A CA 1
ATOM 701 C C . VAL A 1 97 ? -8.674 -4.424 10.486 1.00 98.44 97 VAL A C 1
ATOM 703 O O . VAL A 1 97 ? -9.135 -3.356 10.905 1.00 98.44 97 VAL A O 1
ATOM 706 N N . LYS A 1 98 ? -7.742 -5.122 11.133 1.00 98.25 98 LYS A N 1
ATOM 707 C CA . LYS A 1 98 ? -7.028 -4.648 12.322 1.00 98.25 98 LYS A CA 1
ATOM 708 C C . LYS A 1 98 ? -5.594 -4.268 11.987 1.00 98.25 98 LYS A C 1
ATOM 710 O O . LYS A 1 98 ? -5.015 -4.848 11.072 1.00 98.25 98 LYS A O 1
ATOM 715 N N . ALA A 1 99 ? -5.023 -3.327 12.736 1.00 98.12 99 ALA A N 1
ATOM 716 C CA . ALA A 1 99 ? -3.611 -2.973 12.605 1.00 98.12 99 ALA A CA 1
ATOM 717 C C . ALA A 1 99 ? -2.717 -4.229 12.669 1.00 98.12 99 ALA A C 1
ATOM 719 O O . ALA A 1 99 ? -2.925 -5.106 13.508 1.00 98.12 99 ALA A O 1
ATOM 720 N N . GLY A 1 100 ? -1.746 -4.325 11.760 1.00 98.00 100 GLY A N 1
ATOM 721 C CA . GLY A 1 100 ? -0.856 -5.478 11.616 1.00 98.00 100 GLY A CA 1
ATOM 722 C C . GLY A 1 100 ? -1.455 -6.678 10.873 1.00 98.00 100 GLY A C 1
ATOM 723 O O . GLY A 1 100 ? -0.755 -7.663 10.669 1.00 98.00 100 GLY A O 1
ATOM 724 N N . GLN A 1 101 ? -2.718 -6.636 10.439 1.00 98.50 101 GLN A N 1
ATOM 725 C CA . GLN A 1 101 ? -3.299 -7.706 9.624 1.00 98.50 101 GLN A CA 1
ATOM 726 C C . GLN A 1 101 ? -2.699 -7.701 8.211 1.00 98.50 101 GLN A C 1
ATOM 728 O O . GLN A 1 101 ? -2.601 -6.644 7.592 1.00 98.50 101 GLN A O 1
ATOM 733 N N . ALA A 1 102 ? -2.339 -8.875 7.685 1.00 98.38 102 ALA A N 1
ATOM 734 C CA . ALA A 1 102 ? -1.833 -9.016 6.321 1.00 98.38 102 ALA A CA 1
ATOM 735 C C . ALA A 1 102 ? -2.881 -8.576 5.282 1.00 98.38 102 ALA A C 1
ATOM 737 O O . ALA A 1 102 ? -4.053 -8.948 5.372 1.00 98.38 102 ALA A O 1
ATOM 738 N N . LEU A 1 103 ? -2.440 -7.792 4.298 1.00 98.50 103 LEU A N 1
ATOM 739 C CA . LEU A 1 103 ? -3.261 -7.256 3.213 1.00 98.50 103 LEU A CA 1
ATOM 740 C C . LEU A 1 103 ? -2.872 -7.868 1.869 1.00 98.50 103 LEU A C 1
ATOM 742 O O . LEU A 1 103 ? -3.719 -8.452 1.194 1.00 98.50 103 LEU A O 1
ATOM 746 N N . ILE A 1 104 ? -1.599 -7.732 1.493 1.00 98.38 104 ILE A N 1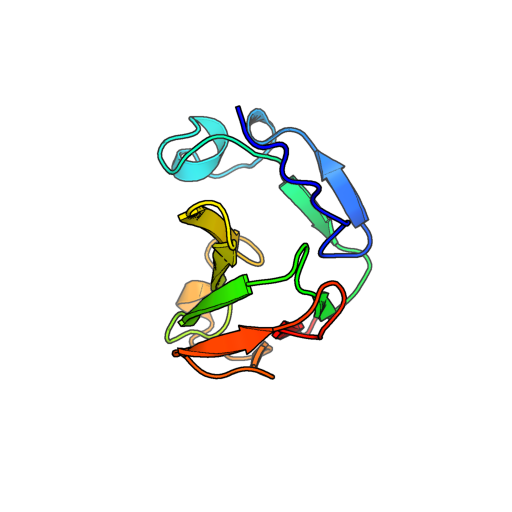
ATOM 747 C CA . ILE A 1 104 ? -1.055 -8.171 0.204 1.00 98.38 104 ILE A CA 1
ATOM 748 C C . ILE A 1 104 ? 0.312 -8.804 0.460 1.00 98.38 104 ILE A C 1
ATOM 750 O O . ILE A 1 104 ? 1.207 -8.140 0.976 1.00 98.38 104 ILE A O 1
ATOM 754 N N . GLY A 1 105 ? 0.475 -10.073 0.106 1.00 98.06 105 GLY A N 1
ATOM 755 C CA . GLY A 1 105 ? 1.779 -10.697 -0.087 1.00 98.06 105 GLY A CA 1
ATOM 756 C C . GLY A 1 105 ? 2.265 -10.472 -1.516 1.00 98.06 105 GLY A C 1
ATOM 757 O O . GLY A 1 105 ? 1.447 -10.405 -2.436 1.00 98.06 105 GLY A O 1
ATOM 758 N N . PHE A 1 106 ? 3.570 -10.351 -1.713 1.00 97.31 106 PHE A N 1
ATOM 759 C CA . PHE A 1 106 ? 4.162 -10.186 -3.034 1.00 97.31 106 PHE A CA 1
ATOM 760 C C . PHE A 1 106 ? 5.553 -10.809 -3.132 1.00 97.31 106 PHE A C 1
ATOM 762 O O . PHE A 1 106 ? 6.277 -10.884 -2.140 1.00 97.31 106 PHE A O 1
ATOM 769 N N . ASP A 1 107 ? 5.915 -11.246 -4.331 1.00 95.00 107 ASP A N 1
ATOM 770 C CA . ASP A 1 107 ? 7.238 -11.784 -4.630 1.00 95.00 107 ASP A CA 1
ATOM 771 C C . ASP A 1 107 ? 8.214 -10.615 -4.842 1.00 95.00 107 ASP A C 1
ATOM 773 O O . ASP A 1 107 ? 7.984 -9.761 -5.701 1.00 95.00 107 ASP A O 1
ATOM 777 N N . LEU A 1 108 ? 9.253 -10.552 -3.999 1.00 85.56 108 LEU A N 1
ATOM 778 C CA . LEU A 1 108 ? 10.269 -9.491 -3.978 1.00 85.56 108 LEU A CA 1
ATOM 779 C C . LEU A 1 108 ? 11.436 -9.799 -4.926 1.00 85.56 108 LEU A C 1
ATOM 781 O O . LEU A 1 108 ? 11.905 -10.962 -4.907 1.00 85.56 108 LEU A O 1
#

Organism: NCBI:txid2710887

Sequence (108 aa):
MSTLVLSSPLQGWVASLEETPDAVFAERMLGDGLAIDPTGSVLHAPCDGRVISVHRARHAVTLRAGNGAEILMHVGLETVALDGEGFSVHVAEGQAVKAGQALIGFDL

Secondary structure (DSSP, 8-state):
--------SSSEEEEEGGGSS-HHHHTTTT-S-EEEEESSSEEE-SSSEEEEEE-TTSSEEEEEETTS-EEEEE-SSSGGGGTTTTEEE---TT-EE-TT-EEEEE--

pLDDT: mean 95.47, std 4.65, range [58.47, 98.62]

Radius of gyration: 13.23 Å; chains: 1; bounding box: 29×30×32 Å

InterPro domains:
  IPR001127 Phosphotransferase system, sugar-specific permease EIIA type 1 [PF00358] (6-108)
  IPR001127 Phosphotransferase system, sugar-specific permease EIIA type 1 [PS00371] (68-80)
  IPR001127 Phosphotransferase system, sugar-specific permease EIIA type 1 [PS51093] (22-108)
  IPR001127 Phosphotransferase system, sugar-specific permease EIIA type 1 [TIGR00830] (6-108)
  IPR011055 Duplicated hybrid motif [G3DSA:2.70.70.10] (1-108)
  IPR011055 Duplicated hybrid motif [SSF51261] (3-108)
  IPR050890 Phosphotransferase system EIIA component [PTHR45008] (5-108)

Foldseek 3Di:
DDDDFFAQQAPFDKAALCPDPDCCSNVQVVHGDIDGDHPFQWGWGRAWFAWADADQLRQWTWTQDPVRDIDIDGHDPPSVVVRVVQKDAPDDHGDTHGGGHTGMGGDD